Protein AF-A0A167V511-F1 (afdb_monomer)

Radius of gyration: 34.19 Å; Cα contacts (8 Å, |Δi|>4): 79; chains: 1; bounding box: 58×85×80 Å

pLDDT: mean 77.43, std 23.75, range [34.47, 97.56]

Nearest PDB structures (foldseek):
  4xvn-assembly1_A  TM=3.816E-01  e=3.208E+00  Thermus phage G20c
  9c62-assembly1_I  TM=4.742E-01  e=9.154E+00  Homo sapiens

Solvent-accessible surface area (backbone atoms only — not comparable to full-atom values): 11445 Å² total; per-residue (Å²): 137,79,90,79,86,84,87,87,88,81,92,75,86,80,85,90,86,82,90,93,86,92,87,87,84,91,83,79,88,86,86,85,83,89,87,71,87,77,73,76,76,76,74,85,74,83,71,87,75,71,81,72,79,80,74,78,82,75,44,64,45,80,82,71,33,48,72,60,56,49,49,54,48,43,41,47,75,74,67,61,51,53,64,70,60,53,38,54,55,44,22,72,72,67,77,49,92,65,53,59,69,54,53,52,52,45,51,52,48,34,58,57,48,63,54,83,72,61,77,82,48,52,64,53,54,54,51,51,50,53,51,52,54,52,51,51,52,53,51,52,30,41,54,49,24,51,56,40,27,78,70,74,43,73,87,55,55,32,70,56,51,49,49,54,53,58,54,32,41,78,70,65,78,44,132

Structure (mmCIF, N/CA/C/O backbone):
data_AF-A0A167V511-F1
#
_entry.id   AF-A0A167V511-F1
#
loop_
_atom_site.group_PDB
_atom_site.id
_atom_site.type_symbol
_atom_site.label_atom_id
_atom_site.label_alt_id
_atom_site.label_comp_id
_atom_site.label_asym_id
_atom_site.label_entity_id
_atom_site.label_seq_id
_atom_site.pdbx_PDB_ins_code
_atom_site.Cartn_x
_atom_site.Cartn_y
_atom_site.Cartn_z
_atom_site.occupancy
_atom_site.B_iso_or_equiv
_atom_site.auth_seq_id
_atom_site.auth_comp_id
_atom_site.auth_asym_id
_atom_site.auth_atom_id
_atom_site.pdbx_PDB_model_num
ATOM 1 N N . MET A 1 1 ? -14.736 -56.085 55.068 1.00 35.59 1 MET A N 1
ATOM 2 C CA . MET A 1 1 ? -13.494 -56.676 55.613 1.00 35.59 1 MET A CA 1
ATOM 3 C C . MET A 1 1 ? -12.784 -57.417 54.491 1.00 35.59 1 MET A C 1
ATOM 5 O O . MET A 1 1 ? -13.511 -58.071 53.751 1.00 35.59 1 MET A O 1
ATOM 9 N N . PRO A 1 2 ? -11.443 -57.404 54.392 1.00 47.53 2 PRO A N 1
ATOM 10 C CA . PRO A 1 2 ? -10.486 -56.514 55.070 1.00 47.53 2 PRO A CA 1
ATOM 11 C C . PRO A 1 2 ? -9.446 -55.864 54.110 1.00 47.53 2 PRO A C 1
ATOM 13 O O . PRO A 1 2 ? -9.263 -56.352 53.004 1.00 47.53 2 PRO A O 1
ATOM 16 N N . THR A 1 3 ? -8.679 -54.870 54.605 1.00 42.12 3 THR A N 1
ATOM 17 C CA . THR A 1 3 ? -7.243 -54.595 54.260 1.00 42.12 3 THR A CA 1
ATOM 18 C C . THR A 1 3 ? -6.822 -54.218 52.811 1.00 42.12 3 THR A C 1
ATOM 20 O O . THR A 1 3 ? -7.442 -54.641 51.851 1.00 42.12 3 THR A O 1
ATOM 23 N N . SER A 1 4 ? -5.735 -53.464 52.545 1.00 47.28 4 SER A N 1
ATOM 24 C CA . SER A 1 4 ? -4.826 -52.637 53.381 1.00 47.28 4 SER A CA 1
ATOM 25 C C . SER A 1 4 ? -3.962 -51.689 52.507 1.00 47.28 4 SER A C 1
ATOM 27 O O . SER A 1 4 ? -3.716 -52.020 51.355 1.00 47.28 4 SER A O 1
ATOM 29 N N . VAL A 1 5 ? -3.492 -50.567 53.089 1.00 48.72 5 VAL A N 1
ATOM 30 C CA . VAL A 1 5 ? -2.168 -49.877 52.941 1.00 48.72 5 VAL A CA 1
ATOM 31 C C . VAL A 1 5 ? -1.428 -49.991 51.579 1.00 48.72 5 VAL A C 1
ATOM 33 O O . VAL A 1 5 ? -1.086 -51.087 51.162 1.00 48.72 5 VAL A O 1
ATOM 36 N N . CYS A 1 6 ? -1.141 -48.935 50.795 1.00 36.97 6 CYS A N 1
ATOM 37 C CA . CYS A 1 6 ? -0.493 -47.620 51.044 1.00 36.97 6 CYS A CA 1
ATOM 38 C C . CYS A 1 6 ? 1.060 -47.645 51.160 1.00 36.97 6 CYS A C 1
ATOM 40 O O . CYS A 1 6 ? 1.597 -48.036 52.188 1.00 36.97 6 CYS A O 1
ATOM 42 N N . GLY A 1 7 ? 1.776 -47.111 50.153 1.00 34.84 7 GLY A N 1
ATOM 43 C CA . GLY A 1 7 ? 3.244 -46.894 50.168 1.00 34.84 7 GLY A CA 1
ATOM 44 C C . GLY A 1 7 ? 4.078 -48.144 49.824 1.00 34.84 7 GLY A C 1
ATOM 45 O O . GLY A 1 7 ? 3.641 -49.256 50.066 1.00 34.84 7 GLY A O 1
ATOM 46 N N . PHE A 1 8 ? 5.277 -48.058 49.234 1.00 37.47 8 PHE A N 1
ATOM 47 C CA . PHE A 1 8 ? 6.379 -47.147 49.580 1.00 37.47 8 PHE A CA 1
ATOM 48 C C . PHE A 1 8 ? 7.306 -46.809 48.377 1.00 37.47 8 PHE A C 1
ATOM 50 O O . PHE A 1 8 ? 6.998 -47.141 47.236 1.00 37.47 8 PHE A O 1
ATOM 57 N N . ILE A 1 9 ? 8.432 -46.126 48.630 1.00 46.50 9 ILE A N 1
ATOM 58 C CA . ILE A 1 9 ? 9.357 -45.548 47.635 1.00 46.50 9 ILE A CA 1
ATOM 59 C C . ILE A 1 9 ? 10.734 -46.250 47.638 1.00 46.50 9 ILE A C 1
ATOM 61 O O . ILE A 1 9 ? 11.323 -46.441 48.698 1.00 46.50 9 ILE A O 1
ATOM 65 N N . ALA A 1 10 ? 11.290 -46.508 46.447 1.00 40.44 10 ALA A N 1
ATOM 66 C CA . ALA A 1 10 ? 12.731 -46.619 46.154 1.00 40.44 10 ALA A CA 1
ATOM 67 C C . ALA A 1 10 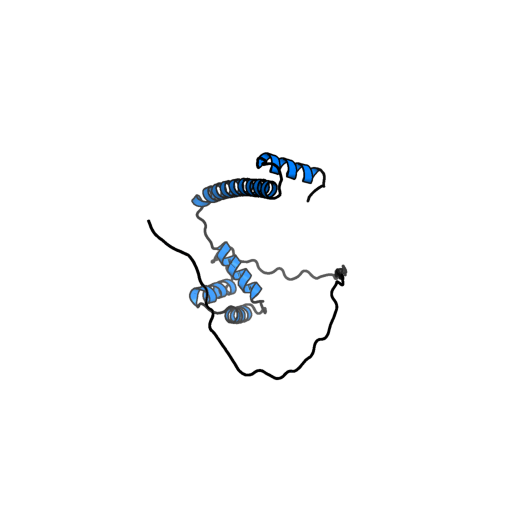? 12.935 -46.204 44.675 1.00 40.44 10 ALA A C 1
ATOM 69 O O . ALA A 1 10 ? 12.106 -46.571 43.847 1.00 40.44 10 ALA A O 1
ATOM 70 N N . ILE A 1 11 ? 13.891 -45.380 44.225 1.00 41.94 11 ILE A N 1
ATOM 71 C CA . ILE A 1 11 ? 15.237 -44.983 44.697 1.00 41.94 11 ILE A CA 1
ATOM 72 C C . ILE A 1 11 ? 16.302 -46.079 44.521 1.00 41.94 11 ILE A C 1
ATOM 74 O O . ILE A 1 11 ? 16.733 -46.707 45.481 1.00 41.94 11 ILE A O 1
ATOM 78 N N . ASN A 1 12 ? 16.753 -46.251 43.272 1.00 36.06 12 ASN A N 1
ATOM 79 C CA . ASN A 1 12 ? 18.125 -46.617 42.879 1.00 36.06 12 ASN A CA 1
ATOM 80 C C . ASN A 1 12 ? 18.304 -46.304 41.367 1.00 36.06 12 ASN A C 1
ATOM 82 O O . ASN A 1 12 ? 17.358 -46.516 40.614 1.00 36.06 12 ASN A O 1
ATOM 86 N N . SER A 1 13 ? 19.388 -45.711 40.837 1.00 45.19 13 SER A N 1
ATOM 87 C CA . SER A 1 13 ? 20.709 -45.346 41.405 1.00 45.19 13 SER A CA 1
ATOM 88 C C . SER A 1 13 ? 21.616 -46.549 41.758 1.00 45.19 13 SER A C 1
ATOM 90 O O . SER A 1 13 ? 21.104 -47.666 41.807 1.00 45.19 13 SER A O 1
ATOM 92 N N . PRO A 1 14 ? 22.935 -46.380 42.021 1.00 44.88 14 PRO A N 1
ATOM 93 C CA . PRO A 1 14 ? 23.742 -45.148 41.968 1.00 44.88 14 PRO A CA 1
ATOM 94 C C . PRO A 1 14 ? 25.080 -45.251 41.184 1.00 44.88 14 PRO A C 1
ATOM 96 O O . PRO A 1 14 ? 25.486 -46.329 40.768 1.00 44.88 14 PRO A O 1
ATOM 99 N N . SER A 1 15 ? 25.825 -44.130 41.166 1.00 38.78 15 SER A N 1
ATOM 100 C CA . SER A 1 15 ? 27.309 -44.033 41.094 1.00 38.78 15 SER A CA 1
ATOM 101 C C . SER A 1 15 ? 28.006 -44.290 39.735 1.00 38.78 15 SER A C 1
ATOM 103 O O . SER A 1 15 ? 27.876 -45.370 39.179 1.00 38.78 15 SER A O 1
ATOM 105 N N . LYS A 1 16 ? 28.676 -43.287 39.117 1.00 39.62 16 LYS A N 1
ATOM 106 C CA . LYS A 1 16 ? 30.029 -42.671 39.387 1.00 39.62 16 LYS A CA 1
ATOM 107 C C . LYS A 1 16 ? 31.142 -43.378 38.572 1.00 39.62 16 LYS A C 1
ATOM 109 O O . LYS A 1 16 ? 30.929 -44.521 38.197 1.00 39.62 16 LYS A O 1
ATOM 114 N N . LYS A 1 17 ? 32.331 -42.833 38.253 1.00 34.94 17 LYS A N 1
ATOM 115 C CA . LYS A 1 17 ? 33.143 -41.613 38.569 1.00 34.94 17 LYS A CA 1
ATOM 116 C C . LYS A 1 17 ? 34.137 -41.435 37.372 1.00 34.94 17 LYS A C 1
ATOM 118 O O . LYS A 1 17 ? 34.286 -42.405 36.634 1.00 34.94 17 LYS A O 1
ATOM 123 N N . ASP A 1 18 ? 34.872 -40.356 37.084 1.00 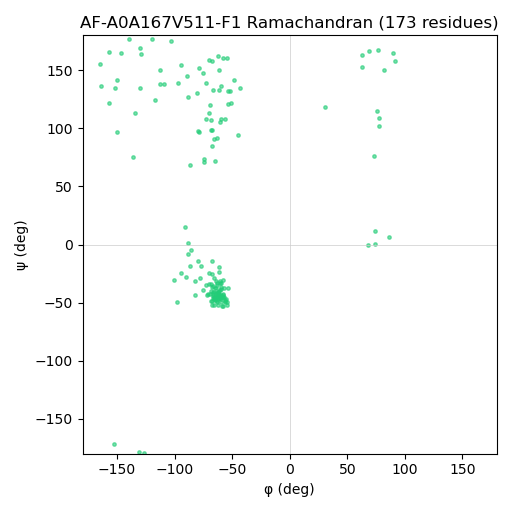34.47 18 ASP A N 1
ATOM 124 C CA . ASP A 1 18 ? 35.063 -38.987 37.625 1.00 34.47 18 ASP A CA 1
ATOM 125 C C . ASP A 1 18 ? 34.688 -37.932 36.523 1.00 34.47 18 ASP A C 1
ATOM 127 O O . ASP A 1 18 ? 34.256 -38.362 35.454 1.00 34.47 18 ASP A O 1
ATOM 131 N N . GLU A 1 19 ? 34.672 -36.588 36.638 1.00 38.75 19 GLU A N 1
ATOM 132 C CA . GLU A 1 19 ? 35.328 -35.532 37.471 1.00 38.75 19 GLU A CA 1
ATOM 133 C C . GLU A 1 19 ? 36.828 -35.207 37.076 1.00 38.75 19 GLU A C 1
ATOM 135 O O . GLU A 1 19 ? 37.338 -35.889 36.186 1.00 38.75 19 GLU A O 1
ATOM 140 N N . PRO A 1 20 ? 37.520 -34.121 37.540 1.00 43.62 20 PRO A N 1
ATOM 141 C CA . PRO A 1 20 ? 37.686 -32.913 36.691 1.00 43.62 20 PRO A CA 1
ATOM 142 C C . PRO A 1 20 ? 39.069 -32.176 36.705 1.00 43.62 20 PRO A C 1
ATOM 144 O O . PRO A 1 20 ? 39.943 -32.498 37.498 1.00 43.62 20 PRO A O 1
ATOM 147 N N . GLU A 1 21 ? 39.203 -31.122 35.878 1.00 41.62 21 GLU A N 1
ATOM 148 C CA . GLU A 1 21 ? 40.073 -29.913 36.002 1.00 41.62 21 GLU A CA 1
ATOM 149 C C . GLU A 1 21 ? 39.392 -28.820 35.127 1.00 41.62 21 GLU A C 1
ATOM 151 O O . GLU A 1 21 ? 38.961 -29.128 34.015 1.00 41.62 21 GLU A O 1
ATOM 156 N N . GLU A 1 22 ? 38.980 -27.628 35.581 1.00 37.41 22 GLU A N 1
ATOM 157 C CA . GLU A 1 22 ? 39.659 -26.487 36.242 1.00 37.41 22 GLU A CA 1
ATOM 158 C C . GLU A 1 22 ? 40.486 -25.571 35.309 1.00 37.41 22 GLU A C 1
ATOM 160 O O . GLU A 1 22 ? 41.624 -25.864 34.964 1.00 37.41 22 GLU A O 1
ATOM 165 N N . ASP A 1 23 ? 39.910 -24.406 34.973 1.00 35.84 23 ASP A N 1
ATOM 166 C CA . ASP A 1 23 ? 40.616 -23.114 34.882 1.00 35.84 23 ASP A CA 1
ATOM 167 C C . ASP A 1 23 ? 39.626 -21.978 35.230 1.00 35.84 23 ASP A C 1
ATOM 169 O O . ASP A 1 23 ? 38.446 -22.032 34.863 1.00 35.84 23 ASP A O 1
ATOM 173 N N . GLU A 1 24 ? 40.084 -20.953 35.950 1.00 38.81 24 GLU A N 1
ATOM 174 C CA . GLU A 1 24 ? 39.275 -19.807 36.376 1.00 38.81 24 GLU A CA 1
ATOM 175 C C . GLU A 1 24 ? 39.664 -18.528 35.632 1.00 38.81 24 GLU A C 1
ATOM 177 O O . GLU A 1 24 ? 40.826 -18.126 35.611 1.00 38.81 24 GLU A O 1
ATOM 182 N N . THR A 1 25 ? 38.677 -17.727 35.215 1.00 36.03 25 THR A N 1
ATOM 183 C CA . THR A 1 25 ? 38.822 -16.272 35.398 1.00 36.03 25 THR A CA 1
ATOM 184 C C . THR A 1 25 ? 37.479 -15.567 35.587 1.00 36.03 25 THR A C 1
ATOM 186 O O . THR A 1 25 ? 36.822 -15.160 34.628 1.00 36.03 25 THR A O 1
ATOM 189 N N . ILE A 1 26 ? 37.101 -15.324 36.842 1.00 37.59 26 ILE A N 1
ATOM 190 C CA . ILE A 1 26 ? 36.089 -14.313 37.169 1.00 37.59 26 ILE A CA 1
ATOM 191 C C . ILE A 1 26 ? 36.766 -12.935 37.156 1.00 37.59 26 ILE A C 1
ATOM 193 O O . ILE A 1 26 ? 37.796 -12.731 37.799 1.00 37.59 26 ILE A O 1
ATOM 197 N N . LYS A 1 27 ? 36.171 -11.959 36.460 1.00 39.88 27 LYS A N 1
ATOM 198 C CA . LYS A 1 27 ? 36.416 -10.531 36.709 1.00 39.88 27 LYS A CA 1
ATOM 199 C C . LYS A 1 27 ? 35.094 -9.797 36.840 1.00 39.88 27 LYS A C 1
ATOM 201 O O . LYS A 1 27 ? 34.161 -10.032 36.078 1.00 39.88 27 LYS A O 1
ATOM 206 N N . ASP A 1 28 ? 35.040 -8.947 37.853 1.00 36.12 28 ASP A N 1
ATOM 207 C CA . ASP A 1 28 ? 33.806 -8.516 38.494 1.00 36.12 28 ASP A CA 1
ATOM 208 C C . ASP A 1 28 ? 33.525 -7.021 38.250 1.00 36.12 28 ASP A C 1
ATOM 210 O O . ASP A 1 28 ? 34.461 -6.225 38.172 1.00 36.12 28 ASP A O 1
ATOM 214 N N . GLN A 1 29 ? 32.235 -6.657 38.220 1.00 43.03 29 GLN A N 1
ATOM 215 C CA . GLN A 1 29 ? 31.682 -5.287 38.261 1.00 43.03 29 GLN A CA 1
ATOM 216 C C . GLN A 1 29 ? 32.017 -4.299 37.102 1.00 43.03 29 GLN A C 1
ATOM 218 O O . GLN A 1 29 ? 33.008 -4.459 36.391 1.00 43.03 29 GLN A O 1
ATOM 223 N N . PRO A 1 30 ? 31.261 -3.182 36.937 1.00 38.84 30 PRO A N 1
ATOM 224 C CA . PRO A 1 30 ? 29.883 -2.889 37.365 1.00 38.84 30 PRO A CA 1
ATOM 225 C C . PRO A 1 30 ? 28.966 -2.408 36.205 1.00 38.84 30 PRO A C 1
ATOM 227 O O . PRO A 1 30 ? 29.372 -2.254 35.055 1.00 38.84 30 PRO A O 1
ATOM 230 N N . ILE A 1 31 ? 27.702 -2.121 36.533 1.00 42.22 31 ILE A N 1
ATOM 231 C CA . ILE A 1 31 ? 26.648 -1.608 35.632 1.00 42.22 31 ILE A CA 1
ATOM 232 C C . ILE A 1 31 ? 26.366 -0.095 35.801 1.00 42.22 31 ILE A C 1
ATOM 234 O O . ILE A 1 31 ? 26.820 0.535 36.754 1.00 42.22 31 ILE A O 1
ATOM 238 N N . THR A 1 32 ? 25.487 0.440 34.934 1.00 40.75 32 THR A N 1
ATOM 239 C CA . THR A 1 32 ? 24.814 1.773 34.974 1.00 40.75 32 THR A CA 1
ATOM 240 C C . THR A 1 32 ? 25.565 2.944 34.262 1.00 40.75 32 THR A C 1
ATOM 242 O O . THR A 1 32 ? 26.645 2.717 33.721 1.00 40.75 32 THR A O 1
ATOM 245 N N . PRO A 1 33 ? 24.934 4.112 33.963 1.00 41.56 33 PRO A N 1
ATOM 246 C CA . PRO A 1 33 ? 24.526 4.347 32.570 1.00 41.56 33 PRO A CA 1
ATOM 247 C C . PRO A 1 33 ? 24.856 5.755 32.017 1.00 41.56 33 PRO A C 1
ATOM 249 O O . PRO A 1 33 ? 24.237 6.754 32.389 1.00 41.56 33 PRO A O 1
ATOM 252 N N . SER A 1 34 ? 25.765 5.850 31.040 1.00 36.88 34 SER A N 1
ATOM 253 C CA . SER A 1 34 ? 26.134 7.146 30.441 1.00 36.88 34 SER A CA 1
ATOM 254 C C . SER A 1 34 ? 25.120 7.645 29.401 1.00 36.88 34 SER A C 1
ATOM 256 O O . SER A 1 34 ? 25.154 7.283 28.223 1.00 36.88 34 SER A O 1
ATOM 258 N N . SER A 1 35 ? 24.227 8.534 29.837 1.00 41.59 35 SER A N 1
ATOM 259 C CA . SER A 1 35 ? 23.399 9.356 28.950 1.00 41.59 35 SER A CA 1
ATOM 260 C C . SER A 1 35 ? 24.264 10.375 28.199 1.00 41.59 35 SER A C 1
ATOM 262 O O . SER A 1 35 ? 24.700 11.377 28.766 1.00 41.59 35 SER A O 1
ATOM 264 N N . SER A 1 36 ? 24.482 10.164 26.898 1.00 41.56 36 SER A N 1
ATOM 265 C CA . SER A 1 36 ? 25.032 11.201 26.018 1.00 41.56 36 SER A CA 1
ATOM 266 C C . SER A 1 36 ? 24.292 11.260 24.685 1.00 41.56 36 SER A C 1
ATOM 268 O O . SER A 1 36 ? 24.777 10.838 23.634 1.00 41.56 36 SER A O 1
ATOM 270 N N . SER A 1 37 ? 23.088 11.833 24.731 1.00 41.81 37 SER A N 1
ATOM 271 C CA . SER A 1 37 ? 22.295 12.217 23.560 1.00 41.81 37 SER A CA 1
ATOM 272 C C . SER A 1 37 ? 22.994 13.332 22.774 1.00 41.81 37 SER A C 1
ATOM 274 O O . SER A 1 37 ? 22.562 14.487 22.800 1.00 41.81 37 SER A O 1
ATOM 276 N N . LYS A 1 38 ? 24.096 13.010 22.078 1.00 40.66 38 LYS A N 1
ATOM 277 C CA . LYS A 1 38 ? 24.920 13.968 21.324 1.00 40.66 38 LYS A CA 1
ATOM 278 C C . LYS A 1 38 ? 24.224 14.388 20.029 1.00 40.66 38 LYS A C 1
ATOM 280 O O . LYS A 1 38 ? 24.601 14.023 18.917 1.00 40.66 38 LYS A O 1
ATOM 285 N N . LYS A 1 39 ? 23.171 15.182 20.230 1.00 38.50 39 LYS A N 1
ATOM 286 C CA . LYS A 1 39 ? 22.361 15.924 19.267 1.00 38.50 39 LYS A CA 1
ATOM 287 C C . LYS A 1 39 ? 23.289 16.621 18.277 1.00 38.50 39 LYS A C 1
ATOM 289 O O . LYS A 1 39 ? 23.778 17.714 18.552 1.00 38.50 39 LYS A O 1
ATOM 294 N N . ARG A 1 40 ? 23.551 15.982 17.129 1.00 41.22 40 ARG A N 1
ATOM 295 C CA . ARG A 1 40 ? 24.318 16.579 16.028 1.00 41.22 40 ARG A CA 1
ATOM 296 C C . ARG A 1 40 ? 23.534 17.783 15.522 1.00 41.22 40 ARG A C 1
ATOM 298 O O . ARG A 1 40 ? 22.658 17.641 14.670 1.00 41.22 40 ARG A O 1
ATOM 305 N N . GLN A 1 41 ? 23.830 18.959 16.072 1.00 41.56 41 GLN A N 1
ATOM 306 C CA . GLN A 1 41 ? 23.361 20.225 15.536 1.00 41.56 41 GLN A CA 1
ATOM 307 C C . GLN A 1 41 ? 23.829 20.285 14.085 1.00 41.56 41 GLN A C 1
ATOM 309 O O . GLN A 1 41 ? 25.019 20.428 13.814 1.00 41.56 41 GLN A O 1
ATOM 314 N N . ARG A 1 42 ? 22.890 20.134 13.147 1.00 45.25 42 ARG A N 1
ATOM 315 C CA . ARG A 1 42 ? 23.137 20.479 11.753 1.00 45.25 42 ARG A CA 1
ATOM 316 C C . ARG A 1 42 ? 23.298 21.992 11.727 1.00 45.25 42 ARG A C 1
ATOM 318 O O . ARG A 1 42 ? 22.303 2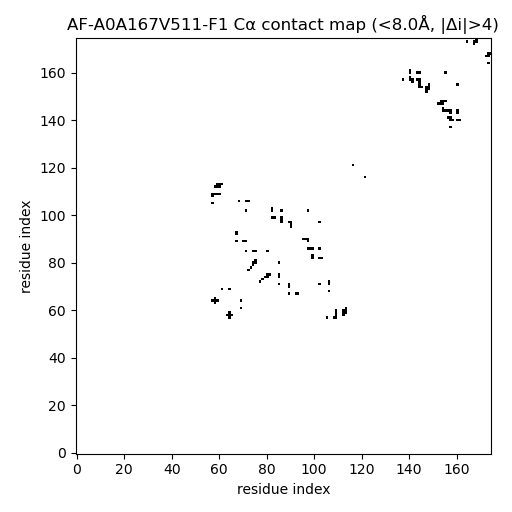2.715 11.756 1.00 45.25 42 ARG A O 1
ATOM 325 N N . SER A 1 43 ? 24.544 22.450 11.722 1.00 45.03 43 SER A N 1
ATOM 326 C CA . SER A 1 43 ? 24.878 23.827 11.398 1.00 45.03 43 SER A CA 1
ATOM 327 C C . SER A 1 43 ? 24.199 24.173 10.074 1.00 45.03 43 SER A C 1
ATOM 329 O O . SER A 1 43 ? 24.399 23.498 9.063 1.00 45.03 43 SER A O 1
ATOM 331 N N . LYS A 1 44 ? 23.355 25.209 10.084 1.00 45.81 44 LYS A N 1
ATOM 332 C CA . LYS A 1 44 ? 22.876 25.840 8.853 1.00 45.81 44 LYS A CA 1
ATOM 333 C C . LYS A 1 44 ? 24.020 26.682 8.287 1.00 45.81 44 LYS A C 1
ATOM 335 O O . LYS A 1 44 ? 23.996 27.903 8.389 1.00 45.81 44 LYS A O 1
ATOM 340 N N . ILE A 1 45 ? 25.025 26.017 7.724 1.00 44.81 45 ILE A N 1
ATOM 341 C CA . ILE A 1 45 ? 25.858 26.655 6.708 1.00 44.81 45 ILE A CA 1
ATOM 342 C C . ILE A 1 45 ? 24.942 26.789 5.494 1.00 44.81 45 ILE A C 1
ATOM 344 O O . ILE A 1 45 ? 24.450 25.791 4.966 1.00 44.81 45 ILE A O 1
ATOM 348 N N . ALA A 1 46 ? 24.616 28.029 5.146 1.00 49.34 46 ALA A N 1
ATOM 349 C CA . ALA A 1 46 ? 23.843 28.352 3.961 1.00 49.34 46 ALA A CA 1
ATOM 350 C C . ALA A 1 46 ? 24.801 28.474 2.771 1.00 49.34 46 ALA A C 1
ATOM 352 O O . ALA A 1 46 ? 25.033 29.567 2.266 1.00 49.34 46 ALA A O 1
ATOM 353 N N . ASP A 1 47 ? 25.379 27.344 2.358 1.00 42.03 47 ASP A N 1
ATOM 354 C CA . ASP A 1 47 ? 25.956 27.240 1.021 1.00 42.03 47 ASP A CA 1
ATOM 355 C C . ASP A 1 47 ? 24.851 27.493 -0.012 1.00 42.03 47 ASP A C 1
ATOM 357 O O . ASP A 1 47 ? 23.746 26.946 0.107 1.00 42.03 47 ASP A O 1
ATOM 361 N N . GLU A 1 48 ? 25.155 28.276 -1.049 1.00 53.12 48 GLU A N 1
ATOM 362 C CA . GLU A 1 48 ? 24.326 28.329 -2.253 1.00 53.12 48 GLU A CA 1
ATOM 363 C C . GLU A 1 48 ? 24.414 26.986 -2.983 1.00 53.12 48 GLU A C 1
ATOM 365 O O . GLU A 1 48 ? 25.205 26.774 -3.902 1.00 53.12 48 GLU A O 1
ATOM 370 N N . ALA A 1 49 ? 23.573 26.047 -2.555 1.00 49.81 49 ALA A N 1
ATOM 371 C CA . ALA A 1 49 ? 23.351 24.799 -3.256 1.00 49.81 49 ALA A CA 1
ATOM 372 C C . ALA A 1 49 ? 22.684 25.097 -4.607 1.00 49.81 49 ALA A C 1
ATOM 374 O O . ALA A 1 49 ? 21.454 25.137 -4.710 1.00 49.81 49 ALA A O 1
ATOM 375 N N . ALA A 1 50 ? 23.515 25.296 -5.637 1.00 57.75 50 ALA A N 1
ATOM 376 C CA . ALA A 1 50 ? 23.096 25.418 -7.028 1.00 57.75 50 ALA A CA 1
ATOM 377 C C . ALA A 1 50 ? 22.035 24.346 -7.351 1.00 57.75 50 ALA A C 1
ATOM 379 O O . ALA A 1 50 ? 22.188 23.192 -6.931 1.00 57.75 50 ALA A O 1
ATOM 380 N N . PRO A 1 51 ? 20.937 24.705 -8.044 1.00 50.34 51 PRO A N 1
ATOM 381 C CA . PRO A 1 51 ? 19.724 23.898 -8.070 1.00 50.34 51 PRO A CA 1
ATOM 382 C C . PRO A 1 51 ? 20.001 22.503 -8.632 1.00 50.34 51 PRO A C 1
ATOM 384 O O . PRO A 1 51 ? 20.210 22.333 -9.833 1.00 50.34 51 PRO A O 1
ATOM 387 N N . SER A 1 52 ? 19.983 21.499 -7.746 1.00 59.44 52 SER A N 1
ATOM 388 C CA . SER A 1 52 ? 20.302 20.112 -8.090 1.00 59.44 52 SER A CA 1
ATOM 389 C C . SER A 1 52 ? 19.472 19.666 -9.298 1.00 59.44 52 SER A C 1
ATOM 391 O O . SER A 1 52 ? 18.251 19.880 -9.270 1.00 59.44 52 SER A O 1
ATOM 393 N N . PRO A 1 53 ? 20.077 19.048 -10.331 1.00 56.78 53 PRO A N 1
ATOM 394 C CA . PRO A 1 53 ? 19.402 18.787 -11.596 1.00 56.78 53 PRO A CA 1
ATOM 395 C C . PRO A 1 53 ? 18.094 18.030 -11.362 1.00 56.78 53 PRO A C 1
ATOM 397 O O . PRO A 1 53 ? 18.073 16.949 -10.764 1.00 56.78 53 PRO A O 1
ATOM 400 N N . LYS A 1 54 ? 16.982 18.635 -11.802 1.00 64.00 54 LYS A N 1
ATOM 401 C CA . LYS A 1 54 ? 15.636 18.087 -11.616 1.00 64.00 54 LYS A CA 1
ATOM 402 C C . LYS A 1 54 ? 15.564 16.735 -12.320 1.00 64.00 54 LYS A C 1
ATOM 404 O O . LYS A 1 54 ? 15.511 16.670 -13.547 1.00 64.00 54 LYS A O 1
ATOM 409 N N . ARG A 1 55 ? 15.575 15.653 -11.536 1.00 69.44 55 ARG A N 1
ATOM 410 C CA . ARG A 1 55 ? 15.484 14.284 -12.055 1.00 69.44 55 ARG A CA 1
ATOM 411 C C . ARG A 1 55 ? 14.249 14.161 -12.943 1.00 69.44 55 ARG A C 1
ATOM 413 O O . ARG A 1 55 ? 13.162 14.566 -12.530 1.00 69.44 55 ARG A O 1
ATOM 420 N N . LYS A 1 56 ? 14.426 13.579 -14.135 1.00 79.81 56 LYS A N 1
ATOM 421 C CA . LYS A 1 56 ? 13.337 13.295 -15.082 1.00 79.81 56 LYS A CA 1
ATOM 422 C C . LYS A 1 56 ? 12.185 12.593 -14.349 1.00 79.81 56 LYS A C 1
ATOM 424 O O . LYS A 1 56 ? 12.435 11.749 -13.481 1.00 79.81 56 LYS A O 1
ATOM 429 N N . ALA A 1 57 ? 10.944 12.922 -14.704 1.00 87.19 57 ALA A N 1
ATOM 430 C CA . ALA A 1 57 ? 9.760 12.279 -14.137 1.00 87.19 57 ALA A CA 1
ATOM 431 C C . ALA A 1 57 ? 9.773 10.754 -14.372 1.00 87.19 57 ALA A C 1
ATOM 433 O O . ALA A 1 57 ? 10.495 10.244 -15.235 1.00 87.19 57 ALA A O 1
ATOM 434 N N . VAL A 1 58 ? 8.995 10.016 -13.580 1.00 89.25 58 VAL A N 1
ATOM 435 C CA . VAL A 1 58 ? 8.699 8.601 -13.855 1.00 89.25 58 VAL A CA 1
ATOM 436 C C . VAL A 1 58 ? 7.462 8.567 -14.758 1.00 89.25 58 VAL A C 1
ATOM 438 O O . VAL A 1 58 ? 6.478 9.209 -14.385 1.00 89.25 58 VAL A O 1
ATOM 441 N N . PRO A 1 59 ? 7.493 7.876 -15.913 1.00 91.31 59 PRO A N 1
ATOM 442 C CA . PRO A 1 59 ? 6.406 7.915 -16.891 1.00 91.31 59 PRO A CA 1
ATOM 443 C C . PRO A 1 59 ? 5.086 7.384 -16.322 1.00 91.31 59 PRO A C 1
ATOM 445 O O . PRO A 1 59 ? 5.072 6.516 -15.444 1.00 91.31 59 PRO A O 1
ATOM 448 N N . THR A 1 60 ? 3.977 7.914 -16.831 1.00 90.81 60 THR A N 1
ATOM 449 C CA . THR A 1 60 ? 2.604 7.534 -16.467 1.00 90.81 60 THR A CA 1
ATOM 450 C C . THR A 1 60 ? 2.050 6.409 -17.335 1.00 90.81 60 THR A C 1
ATOM 452 O O . THR A 1 60 ? 1.282 5.596 -16.834 1.00 90.81 60 THR A O 1
ATOM 455 N N . SER A 1 61 ? 2.514 6.288 -18.579 1.00 90.12 61 SER A N 1
ATOM 456 C CA . SER A 1 61 ? 2.194 5.187 -19.494 1.00 90.12 61 SER A CA 1
AT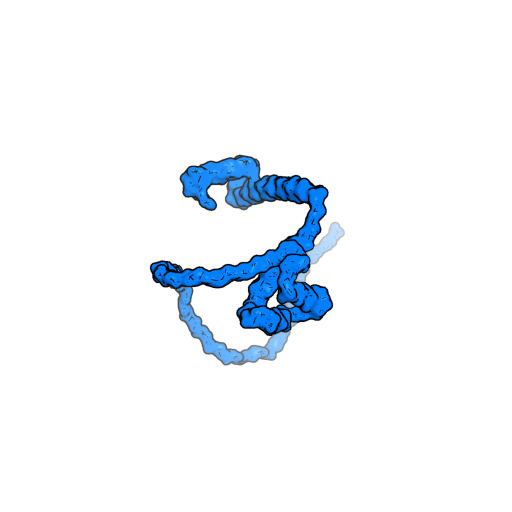OM 457 C C . SER A 1 61 ? 3.447 4.551 -20.116 1.00 90.12 61 SER A C 1
ATOM 459 O O . SER A 1 61 ? 4.531 5.139 -20.129 1.00 90.12 61 SER A O 1
ATOM 461 N N . LEU A 1 62 ? 3.300 3.350 -20.689 1.00 87.81 62 LEU A N 1
ATOM 462 C CA . LEU A 1 62 ? 4.378 2.686 -21.434 1.00 87.81 62 LEU A CA 1
ATOM 463 C C . LEU A 1 62 ? 4.734 3.426 -22.740 1.00 87.81 62 LEU A C 1
ATOM 465 O O . LEU A 1 62 ? 5.869 3.331 -23.201 1.00 87.81 62 LEU A O 1
ATOM 469 N N . ALA A 1 63 ? 3.803 4.189 -23.321 1.00 88.88 63 ALA A N 1
ATOM 470 C CA . ALA A 1 63 ? 4.065 5.005 -24.507 1.00 88.88 63 ALA A CA 1
ATOM 471 C C . ALA A 1 63 ? 5.071 6.128 -24.190 1.00 88.88 63 ALA A C 1
ATOM 473 O O . ALA A 1 63 ? 6.124 6.208 -24.828 1.00 88.88 63 ALA A O 1
ATOM 474 N N . GLU A 1 64 ? 4.786 6.905 -23.138 1.00 89.31 64 GLU A N 1
ATOM 475 C CA . GLU A 1 64 ? 5.608 8.013 -22.617 1.00 89.31 64 GLU A CA 1
ATOM 476 C C . GLU A 1 64 ? 6.940 7.568 -21.995 1.00 89.31 64 GLU A C 1
ATOM 478 O O . GLU A 1 64 ? 7.811 8.397 -21.725 1.00 89.31 64 GLU A O 1
ATOM 483 N N . ALA A 1 65 ? 7.108 6.272 -21.718 1.00 90.75 65 ALA A N 1
ATOM 484 C CA . ALA A 1 65 ? 8.325 5.750 -21.118 1.00 90.75 65 ALA A CA 1
ATOM 485 C C . ALA A 1 65 ? 9.548 5.997 -22.016 1.00 90.75 65 ALA A C 1
ATOM 487 O O . ALA A 1 65 ? 9.526 5.714 -23.217 1.00 90.75 65 ALA A O 1
ATOM 488 N N . SER A 1 66 ? 10.635 6.500 -21.425 1.00 90.69 66 SER A N 1
ATOM 489 C CA . SER A 1 66 ? 11.912 6.630 -22.131 1.00 90.69 66 SER A CA 1
ATOM 490 C C . SER A 1 66 ? 12.447 5.258 -22.557 1.00 90.69 66 SER A C 1
ATOM 492 O O . SER A 1 66 ? 12.028 4.224 -22.036 1.00 90.69 66 SER A O 1
ATOM 494 N N . GLU A 1 67 ? 13.390 5.217 -23.495 1.00 92.69 67 GLU A N 1
ATOM 495 C CA . GLU A 1 67 ? 13.989 3.948 -23.933 1.00 92.69 67 GLU A CA 1
ATOM 496 C C . GLU A 1 67 ? 14.679 3.212 -22.773 1.00 92.69 67 GLU A C 1
ATOM 498 O O . GLU A 1 67 ? 14.525 2.000 -22.636 1.00 92.69 67 GLU A O 1
ATOM 503 N N . ALA A 1 68 ? 15.317 3.952 -21.858 1.00 92.56 68 ALA A N 1
ATOM 504 C CA . ALA A 1 68 ? 15.866 3.408 -20.619 1.00 92.56 68 ALA A CA 1
ATOM 505 C C . ALA A 1 68 ? 14.767 2.849 -19.689 1.00 92.56 68 ALA A C 1
ATOM 507 O O . ALA A 1 68 ? 14.920 1.759 -19.141 1.00 92.56 68 ALA A O 1
ATOM 508 N N . ASP A 1 69 ? 13.628 3.540 -19.542 1.00 94.00 69 ASP A N 1
ATOM 509 C CA . ASP A 1 69 ? 12.468 3.034 -18.784 1.00 94.00 69 ASP A CA 1
ATOM 510 C C . ASP A 1 69 ? 11.896 1.741 -19.390 1.00 94.00 69 ASP A C 1
ATOM 512 O O . ASP A 1 69 ? 11.565 0.806 -18.657 1.00 94.00 69 ASP A O 1
ATOM 516 N N . LYS A 1 70 ? 11.831 1.659 -20.723 1.00 94.69 70 LYS A N 1
ATOM 517 C CA . LYS A 1 70 ? 11.413 0.461 -21.467 1.00 94.69 70 LYS A CA 1
ATOM 518 C C . LYS A 1 70 ? 12.408 -0.691 -21.267 1.00 94.69 70 LYS A C 1
ATOM 520 O O . LYS A 1 70 ? 11.982 -1.796 -20.934 1.00 94.69 70 LYS A O 1
ATOM 525 N N . LEU A 1 71 ? 13.714 -0.423 -21.357 1.00 94.62 71 LEU A N 1
ATOM 526 C CA . LEU A 1 71 ? 14.794 -1.378 -21.071 1.00 94.62 71 LEU A CA 1
ATOM 527 C C . LEU A 1 71 ? 14.723 -1.915 -19.630 1.00 94.62 71 LEU A C 1
ATOM 529 O O . LEU A 1 71 ? 14.814 -3.120 -19.413 1.00 94.62 71 LEU A O 1
ATOM 533 N N . LEU A 1 72 ? 14.500 -1.039 -18.647 1.00 95.44 72 LEU A N 1
ATOM 534 C CA . LEU A 1 72 ? 14.333 -1.391 -17.232 1.00 95.44 72 LEU A CA 1
ATOM 535 C C . LEU A 1 72 ? 13.171 -2.366 -17.008 1.00 95.44 72 LEU A C 1
ATOM 537 O O . LEU A 1 72 ? 13.313 -3.326 -16.252 1.00 95.44 72 LEU A O 1
ATOM 541 N N . ILE A 1 73 ? 12.032 -2.138 -17.663 1.00 95.62 73 ILE A N 1
ATOM 542 C CA . ILE A 1 73 ? 10.881 -3.045 -17.584 1.00 95.62 73 ILE A CA 1
ATOM 543 C C . ILE A 1 73 ? 11.206 -4.369 -18.281 1.00 95.62 73 ILE A C 1
ATOM 545 O O . ILE A 1 73 ? 11.032 -5.422 -17.672 1.00 95.62 73 ILE A O 1
ATOM 549 N N . HIS A 1 74 ? 11.738 -4.331 -19.507 1.00 95.94 74 HIS A N 1
ATOM 550 C CA . HIS A 1 74 ? 12.063 -5.530 -20.286 1.00 95.94 74 HIS A CA 1
ATOM 551 C C . HIS A 1 74 ? 13.057 -6.443 -19.553 1.00 95.94 74 HIS A C 1
ATOM 553 O O . HIS A 1 74 ? 12.765 -7.611 -19.290 1.00 95.94 74 HIS A O 1
ATOM 559 N N . MET A 1 75 ? 14.193 -5.896 -19.114 1.00 96.50 75 MET A N 1
ATOM 560 C CA . MET A 1 75 ? 15.208 -6.673 -18.404 1.00 96.50 75 MET A CA 1
ATOM 561 C C . MET A 1 75 ? 14.702 -7.224 -17.064 1.00 96.50 75 MET A C 1
ATOM 563 O O . MET A 1 75 ? 15.157 -8.283 -16.631 1.00 96.50 75 MET A O 1
ATOM 567 N N . LYS A 1 76 ? 13.783 -6.528 -16.377 1.00 96.94 76 LYS A N 1
ATOM 568 C CA . LYS A 1 76 ? 13.266 -6.985 -15.080 1.00 96.94 76 LYS A CA 1
ATOM 569 C C . LYS A 1 76 ? 12.154 -8.023 -15.212 1.00 96.94 76 LYS A C 1
ATOM 571 O O . LYS A 1 76 ? 12.192 -8.993 -14.452 1.00 96.94 76 LYS A O 1
ATOM 576 N N . ASP A 1 77 ? 11.213 -7.819 -16.130 1.00 95.62 77 ASP A N 1
ATOM 577 C CA . ASP A 1 77 ? 9.961 -8.582 -16.217 1.00 95.62 77 ASP A CA 1
ATOM 578 C C . ASP A 1 77 ? 9.994 -9.678 -17.292 1.00 95.62 77 ASP A C 1
ATOM 580 O O . ASP A 1 77 ? 9.350 -10.706 -17.109 1.00 95.62 77 ASP A O 1
ATOM 584 N N . VAL A 1 78 ? 10.751 -9.487 -18.382 1.00 95.00 78 VAL A N 1
ATOM 585 C CA . VAL A 1 78 ? 10.888 -10.469 -19.476 1.00 95.00 78 VAL A CA 1
ATOM 586 C C . VAL A 1 78 ? 12.162 -11.296 -19.302 1.00 95.00 78 VAL A C 1
ATOM 588 O O . VAL A 1 78 ? 12.115 -12.520 -19.320 1.00 95.00 78 VAL A O 1
ATOM 591 N N . GLU A 1 79 ? 13.307 -10.643 -19.081 1.00 95.06 79 GLU A N 1
ATOM 592 C CA . GLU A 1 79 ? 14.606 -11.331 -18.953 1.00 95.06 79 GLU A CA 1
ATOM 593 C C . GLU A 1 79 ? 14.927 -11.775 -17.513 1.00 95.06 79 GLU A C 1
ATOM 595 O O . GLU A 1 79 ? 15.936 -12.434 -17.275 1.00 95.06 79 GLU A O 1
ATOM 600 N N . GLY A 1 80 ? 14.119 -11.371 -16.526 1.00 95.19 80 GLY A N 1
ATOM 601 C CA . GLY A 1 80 ? 14.281 -11.753 -15.118 1.00 95.19 80 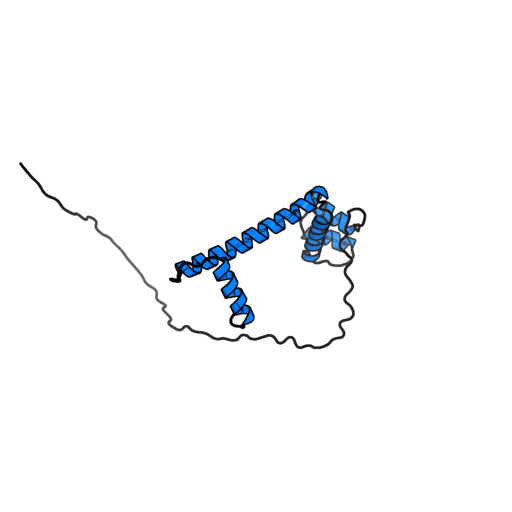GLY A CA 1
ATOM 602 C C . GLY A 1 80 ? 15.516 -11.188 -14.392 1.00 95.19 80 GLY A C 1
ATOM 603 O O . GLY A 1 80 ? 15.644 -11.412 -13.186 1.00 95.19 80 GLY A O 1
ATOM 604 N N . LYS A 1 81 ? 16.373 -10.407 -15.065 1.00 96.06 81 LYS A N 1
ATOM 605 C CA . LYS A 1 81 ? 17.736 -10.012 -14.650 1.00 96.06 81 LYS A CA 1
ATOM 606 C C . LYS A 1 81 ? 17.856 -9.351 -13.275 1.00 96.06 81 LYS A C 1
ATOM 608 O O . LYS A 1 81 ? 16.887 -8.829 -12.699 1.00 96.06 81 LYS A O 1
ATOM 613 N N . SER A 1 82 ? 19.084 -9.368 -12.748 1.00 96.38 82 SER A N 1
ATOM 614 C CA . SER A 1 82 ? 19.411 -8.830 -11.428 1.00 96.38 82 SER A CA 1
ATOM 615 C C . SER A 1 82 ? 19.549 -7.301 -11.437 1.00 96.38 82 SER A C 1
ATOM 617 O O . SER A 1 82 ? 19.925 -6.681 -12.433 1.00 96.38 82 SER A O 1
ATOM 619 N N . TRP A 1 83 ? 19.268 -6.655 -10.299 1.00 95.38 83 TRP A N 1
ATOM 620 C CA . TRP A 1 83 ? 19.356 -5.192 -10.186 1.00 95.38 83 TRP A CA 1
ATOM 621 C C . TRP A 1 83 ? 20.742 -4.607 -10.545 1.00 95.38 83 TRP A C 1
ATOM 623 O O . TRP A 1 83 ? 20.769 -3.542 -11.161 1.00 95.38 83 TRP A O 1
ATOM 633 N N . PRO A 1 84 ? 21.886 -5.248 -10.214 1.00 94.94 84 PRO A N 1
ATOM 634 C CA . PRO A 1 84 ? 23.200 -4.819 -10.703 1.00 94.94 84 PRO A CA 1
ATOM 635 C C . PRO A 1 84 ? 23.384 -4.886 -12.227 1.00 94.94 84 PRO A C 1
ATOM 637 O O . PRO A 1 84 ? 23.969 -3.961 -12.785 1.00 94.94 84 PRO A O 1
ATOM 640 N N . GLU A 1 85 ? 22.896 -5.929 -12.910 1.00 95.06 85 GLU A N 1
ATOM 641 C CA . GLU A 1 85 ? 22.958 -6.028 -14.384 1.00 95.06 85 GLU A CA 1
ATOM 642 C C . GLU A 1 85 ? 22.112 -4.943 -15.048 1.00 95.06 85 GLU A C 1
ATOM 644 O O . GLU A 1 85 ? 22.581 -4.246 -15.946 1.00 95.06 85 GLU A O 1
ATOM 649 N N . ILE A 1 86 ? 20.884 -4.766 -14.555 1.00 95.88 86 ILE A N 1
ATOM 650 C CA . ILE A 1 86 ? 19.952 -3.745 -15.037 1.00 95.88 86 ILE A CA 1
ATOM 651 C C . ILE A 1 86 ? 20.545 -2.347 -14.834 1.00 95.88 86 ILE A C 1
ATOM 653 O O . ILE A 1 86 ? 20.438 -1.511 -15.725 1.00 95.88 86 ILE A O 1
ATOM 657 N N . ARG A 1 87 ? 21.238 -2.099 -13.710 1.00 95.00 87 ARG A N 1
ATOM 658 C CA . ARG A 1 87 ? 21.960 -0.836 -13.496 1.00 95.00 87 ARG A CA 1
ATOM 659 C C . ARG A 1 87 ? 23.076 -0.633 -14.518 1.00 95.00 87 ARG A C 1
ATOM 661 O O . ARG A 1 87 ? 23.135 0.435 -15.103 1.00 95.00 87 ARG A O 1
ATOM 668 N N . LYS A 1 88 ? 23.913 -1.642 -14.788 1.00 94.75 88 LYS A N 1
ATOM 669 C CA . LYS A 1 88 ? 24.975 -1.525 -15.807 1.00 94.75 88 LYS A CA 1
ATOM 670 C C . LYS A 1 88 ? 24.404 -1.136 -17.175 1.00 94.75 88 LYS A C 1
ATOM 672 O O . LYS A 1 88 ? 24.892 -0.191 -17.778 1.00 94.75 88 LYS A O 1
ATOM 677 N N . ALA A 1 89 ? 23.349 -1.814 -17.629 1.00 93.62 89 ALA A N 1
ATOM 678 C CA . ALA A 1 89 ? 22.715 -1.516 -18.914 1.00 93.62 89 ALA A CA 1
ATOM 679 C C . ALA A 1 89 ? 22.029 -0.134 -18.936 1.00 93.62 89 ALA A C 1
ATOM 681 O O . ALA A 1 89 ? 22.169 0.605 -19.908 1.00 93.62 89 ALA A O 1
ATOM 682 N N . TRP A 1 90 ? 21.348 0.246 -17.849 1.00 93.75 90 TRP A N 1
ATOM 683 C CA . TRP A 1 90 ? 20.755 1.577 -17.677 1.00 93.75 90 TRP A CA 1
ATOM 684 C C . TRP A 1 90 ? 21.807 2.693 -17.736 1.00 93.75 90 TRP A C 1
ATOM 686 O O . TRP A 1 90 ? 21.616 3.687 -18.439 1.00 93.75 90 TRP A O 1
ATOM 696 N N . ASP A 1 91 ? 22.915 2.527 -17.012 1.00 93.31 91 ASP A N 1
ATOM 697 C CA . ASP A 1 91 ? 24.007 3.499 -16.932 1.00 93.31 91 ASP A CA 1
ATOM 698 C C . ASP A 1 91 ? 24.697 3.641 -18.301 1.00 93.31 91 ASP A C 1
ATOM 700 O O . ASP A 1 91 ? 24.939 4.761 -18.749 1.00 93.31 91 ASP A O 1
ATOM 704 N N . SER A 1 92 ? 24.917 2.530 -19.021 1.00 92.44 92 SER A N 1
ATOM 705 C CA . SER A 1 92 ? 25.417 2.536 -20.405 1.00 92.44 92 SER A CA 1
ATOM 706 C C . SER A 1 92 ? 24.474 3.222 -21.399 1.00 92.44 92 SER A C 1
ATOM 708 O O . SER A 1 92 ? 24.954 3.841 -22.342 1.00 92.44 92 SER A O 1
ATOM 710 N N . MET A 1 93 ? 23.153 3.137 -21.203 1.00 90.25 93 MET A N 1
ATOM 711 C CA . MET A 1 93 ? 22.166 3.785 -22.079 1.00 90.25 93 MET A CA 1
ATOM 712 C C . MET A 1 93 ? 21.948 5.270 -21.745 1.00 90.25 93 MET A C 1
ATOM 714 O O . MET A 1 93 ? 21.649 6.070 -22.627 1.00 90.25 93 MET A O 1
ATOM 718 N N . THR A 1 94 ? 22.080 5.647 -20.471 1.00 88.56 94 THR A N 1
ATOM 719 C CA . THR A 1 94 ? 21.783 7.007 -19.984 1.00 88.56 94 THR A CA 1
ATOM 720 C C . THR A 1 94 ? 23.023 7.906 -19.941 1.00 88.56 94 THR A C 1
ATOM 722 O O . THR A 1 94 ? 22.887 9.127 -19.958 1.00 88.56 94 THR A O 1
ATOM 725 N N . GLY A 1 95 ? 24.224 7.326 -19.839 1.00 86.06 95 GLY A N 1
ATOM 726 C CA . GLY A 1 95 ? 25.476 8.053 -19.594 1.00 86.06 95 GLY A CA 1
ATOM 727 C C . GLY A 1 95 ? 25.647 8.562 -18.152 1.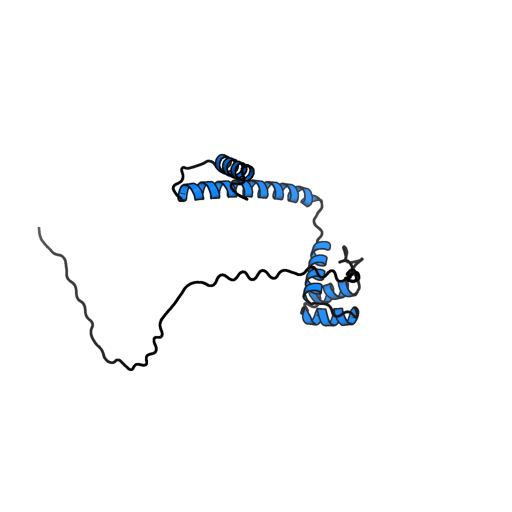00 86.06 95 GLY A C 1
ATOM 728 O O . GLY A 1 95 ? 26.657 9.185 -17.839 1.00 86.06 95 GLY A O 1
ATOM 729 N N . GLU A 1 96 ? 24.684 8.296 -17.261 1.00 85.69 96 GLU A N 1
ATOM 730 C CA . GLU A 1 96 ? 24.670 8.735 -15.858 1.00 85.69 96 GLU A CA 1
ATOM 731 C C . GLU A 1 96 ? 24.703 7.520 -14.918 1.00 85.69 96 GLU A C 1
ATOM 733 O O . GLU A 1 96 ? 23.818 6.663 -14.974 1.00 85.69 96 GLU A O 1
ATOM 738 N N . VAL A 1 97 ? 25.692 7.469 -14.015 1.00 85.56 97 VAL A N 1
ATOM 739 C CA . VAL A 1 97 ? 25.858 6.380 -13.035 1.00 85.56 97 VAL A CA 1
ATOM 740 C C . VAL A 1 97 ? 24.731 6.415 -11.998 1.00 85.56 97 VAL A C 1
ATOM 742 O O . VAL A 1 97 ? 24.766 7.164 -11.018 1.00 85.56 97 VAL A O 1
ATOM 745 N N . SER A 1 98 ? 23.718 5.577 -12.192 1.00 86.25 98 SER A N 1
ATOM 746 C CA . SER A 1 98 ? 22.501 5.570 -11.390 1.00 86.25 98 SER A CA 1
ATOM 747 C C . SER A 1 98 ? 22.629 4.655 -10.173 1.00 86.25 98 SER A C 1
ATOM 749 O O . SER A 1 98 ? 23.247 3.594 -10.201 1.00 86.25 98 SER A O 1
ATOM 751 N N . GLY A 1 99 ? 22.008 5.027 -9.052 1.00 90.25 99 GLY A N 1
ATOM 752 C CA . GLY A 1 99 ? 21.926 4.147 -7.880 1.00 90.25 99 GLY A CA 1
ATOM 753 C C . GLY A 1 99 ? 20.954 2.982 -8.110 1.00 90.25 99 GLY A C 1
ATOM 754 O O . GLY A 1 99 ? 19.845 3.206 -8.590 1.00 90.25 99 GLY A O 1
ATOM 755 N N . VAL A 1 100 ? 21.290 1.758 -7.677 1.00 90.50 100 VAL A N 1
ATOM 756 C CA . VAL A 1 100 ? 20.358 0.604 -7.739 1.00 90.50 100 VAL A CA 1
ATOM 757 C C . VAL A 1 100 ? 19.012 0.920 -7.072 1.00 90.50 100 VAL A C 1
ATOM 759 O O . VAL A 1 100 ? 17.967 0.547 -7.596 1.00 90.50 100 VAL A O 1
ATOM 762 N N . ASP A 1 101 ? 19.004 1.677 -5.972 1.00 92.81 101 ASP A N 1
ATOM 763 C CA . ASP A 1 101 ? 17.759 2.079 -5.309 1.00 92.81 101 ASP A CA 1
ATOM 764 C C . ASP A 1 101 ? 17.012 3.218 -6.020 1.00 92.81 101 ASP A C 1
ATOM 766 O O . ASP A 1 101 ? 15.815 3.375 -5.796 1.00 92.81 101 ASP A O 1
ATOM 770 N N . MET A 1 102 ? 17.666 3.989 -6.899 1.00 92.12 102 MET A N 1
ATOM 771 C CA . MET A 1 102 ? 16.970 4.887 -7.834 1.00 92.12 102 MET A CA 1
ATOM 772 C C . MET A 1 102 ? 16.195 4.034 -8.841 1.00 92.12 102 MET A C 1
ATOM 774 O O . MET A 1 102 ? 14.980 4.182 -8.952 1.00 92.12 102 MET A O 1
ATOM 778 N N . ILE A 1 103 ? 16.876 3.076 -9.475 1.00 94.00 103 ILE A N 1
ATOM 779 C CA . ILE A 1 103 ? 16.309 2.180 -10.490 1.00 94.00 103 ILE A CA 1
ATOM 780 C C . ILE A 1 103 ? 15.164 1.331 -9.914 1.00 94.00 103 ILE A C 1
ATOM 782 O O . ILE A 1 103 ? 14.077 1.303 -10.486 1.00 94.00 103 ILE A O 1
ATOM 786 N N . ARG A 1 104 ? 15.339 0.732 -8.726 1.00 95.25 104 ARG A N 1
ATOM 787 C CA . ARG A 1 104 ? 14.273 0.012 -7.998 1.00 95.25 104 ARG A CA 1
ATOM 788 C C . ARG A 1 104 ? 13.055 0.894 -7.712 1.00 95.25 104 ARG A C 1
ATOM 790 O O . ARG A 1 104 ? 11.923 0.452 -7.901 1.00 95.25 104 ARG A O 1
ATOM 797 N N . LYS A 1 105 ? 13.263 2.136 -7.251 1.00 94.94 105 LYS A N 1
ATOM 798 C CA . LYS A 1 105 ? 12.169 3.084 -6.957 1.00 94.94 105 LYS A CA 1
ATOM 799 C C . LYS A 1 105 ? 11.460 3.540 -8.234 1.00 94.94 105 LYS A C 1
ATOM 801 O O . LYS A 1 105 ? 10.234 3.607 -8.235 1.00 94.94 105 LYS A O 1
ATOM 806 N N . ARG A 1 106 ? 12.207 3.789 -9.316 1.00 94.69 106 ARG A N 1
ATOM 807 C CA . ARG A 1 106 ? 11.685 4.124 -10.650 1.00 94.69 106 ARG A CA 1
ATOM 808 C C . ARG A 1 106 ? 10.846 2.977 -11.213 1.00 94.69 106 ARG A C 1
ATOM 810 O O . ARG A 1 106 ? 9.675 3.201 -11.493 1.00 94.69 106 ARG A O 1
ATOM 817 N N . TYR A 1 107 ? 11.375 1.751 -11.245 1.00 95.88 107 TYR A N 1
ATOM 818 C CA . TYR A 1 107 ? 10.623 0.548 -11.622 1.00 95.88 107 TYR A CA 1
ATOM 819 C C . TYR A 1 107 ? 9.347 0.383 -10.787 1.00 95.88 107 TYR A C 1
ATOM 821 O O . TYR A 1 107 ? 8.261 0.290 -11.352 1.00 95.88 107 TYR A O 1
ATOM 829 N N . LYS A 1 108 ? 9.441 0.423 -9.445 1.00 96.06 108 LYS A N 1
ATOM 830 C CA . LYS A 1 108 ? 8.258 0.272 -8.580 1.00 96.06 108 LYS A CA 1
ATOM 831 C C . LYS A 1 108 ? 7.208 1.341 -8.888 1.00 96.06 108 LYS A C 1
ATOM 833 O O . LYS A 1 108 ? 6.030 1.014 -8.979 1.00 96.06 108 LYS A O 1
ATOM 838 N N . LYS A 1 109 ? 7.620 2.599 -9.087 1.00 94.88 109 LYS A N 1
ATOM 839 C CA . LYS A 1 109 ? 6.697 3.690 -9.419 1.00 94.88 109 LYS A CA 1
ATOM 840 C C . LYS A 1 109 ? 6.096 3.540 -10.823 1.00 94.88 109 LYS A C 1
ATOM 842 O O . LYS A 1 109 ? 4.916 3.828 -10.958 1.00 94.88 109 LYS A O 1
ATOM 847 N N . MET A 1 110 ? 6.819 3.010 -11.816 1.00 95.12 110 MET A N 1
ATOM 848 C CA . MET A 1 110 ? 6.226 2.636 -13.112 1.00 95.12 110 MET A CA 1
ATOM 849 C C . MET A 1 110 ? 5.191 1.521 -12.961 1.00 95.12 110 MET A C 1
ATOM 851 O O . MET A 1 110 ? 4.067 1.687 -13.413 1.00 95.12 110 MET A O 1
ATOM 855 N N . LYS A 1 111 ? 5.505 0.428 -12.249 1.00 95.00 111 LYS A N 1
ATOM 856 C CA . LYS A 1 111 ? 4.542 -0.663 -12.004 1.00 95.00 111 LYS A CA 1
ATOM 857 C C . LYS A 1 111 ? 3.295 -0.189 -11.242 1.00 95.00 111 LYS A C 1
ATOM 859 O O . LYS A 1 111 ? 2.225 -0.727 -11.478 1.00 95.00 111 LYS A O 1
ATOM 864 N N . THR A 1 112 ? 3.410 0.818 -10.369 1.00 93.69 112 THR A N 1
ATOM 865 C CA . THR A 1 112 ? 2.249 1.476 -9.737 1.00 93.69 112 THR A CA 1
ATOM 866 C C . THR A 1 112 ? 1.507 2.421 -10.686 1.00 93.69 112 THR A C 1
ATOM 868 O O . THR A 1 112 ? 0.288 2.457 -10.645 1.00 93.69 112 THR A O 1
ATOM 871 N N . ASN A 1 113 ? 2.204 3.187 -11.532 1.00 92.25 113 ASN A N 1
ATOM 872 C CA . ASN A 1 113 ? 1.569 4.088 -12.503 1.00 92.25 113 ASN A CA 1
ATOM 873 C C . ASN A 1 113 ? 0.812 3.317 -13.597 1.00 92.25 113 ASN A C 1
ATOM 875 O O . ASN A 1 113 ? -0.236 3.763 -14.040 1.00 92.25 113 ASN A O 1
ATOM 879 N N . PHE A 1 114 ? 1.346 2.170 -14.025 1.00 92.06 114 PHE A N 1
ATOM 880 C CA . PHE A 1 114 ? 0.782 1.339 -15.093 1.00 92.06 114 PHE A CA 1
ATOM 881 C C . PHE A 1 114 ? -0.245 0.321 -14.561 1.00 92.06 114 PHE A C 1
ATOM 883 O O . PHE A 1 114 ? -0.763 -0.489 -15.328 1.00 92.06 114 PHE A O 1
ATOM 890 N N . ALA A 1 115 ? -0.522 0.321 -13.252 1.00 91.19 115 ALA A N 1
ATOM 891 C CA . ALA A 1 115 ? -1.565 -0.501 -12.656 1.00 91.19 115 ALA A CA 1
ATOM 892 C C . ALA A 1 115 ? -2.930 0.152 -12.908 1.00 91.19 115 ALA A C 1
ATOM 894 O O . ALA A 1 115 ? -3.344 1.050 -12.176 1.00 91.19 115 ALA A O 1
ATOM 895 N N . VAL A 1 116 ? -3.620 -0.306 -13.952 1.00 85.94 116 VAL A N 1
ATOM 896 C CA . VAL A 1 116 ? -5.015 0.066 -14.205 1.00 85.94 116 VAL A CA 1
ATOM 897 C C . VAL A 1 116 ? -5.889 -0.572 -13.125 1.00 85.94 116 VAL A C 1
ATOM 899 O O . VAL A 1 116 ? -5.907 -1.793 -12.978 1.00 85.94 116 VAL A O 1
ATOM 902 N N . VAL A 1 117 ? -6.599 0.265 -12.372 1.00 86.38 117 VAL A N 1
ATOM 903 C CA . VAL A 1 117 ? -7.732 -0.130 -11.525 1.00 86.38 117 VAL A CA 1
ATOM 904 C C . VAL A 1 117 ? -8.997 0.153 -12.329 1.00 86.38 11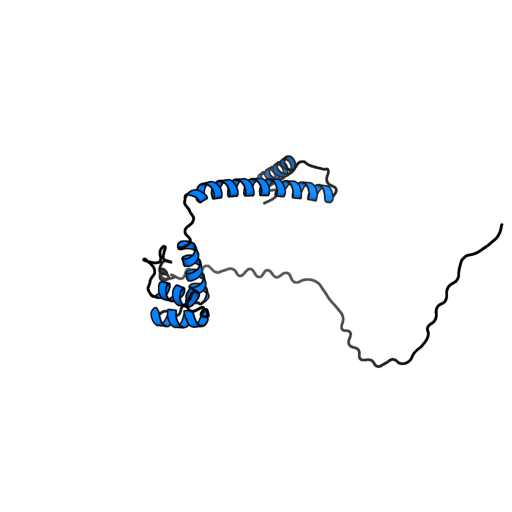7 VAL A C 1
ATOM 906 O O . VAL A 1 117 ? -9.055 1.173 -13.015 1.00 86.38 117 VAL A O 1
ATOM 909 N N . ASP A 1 118 ? -9.988 -0.735 -12.279 1.00 90.19 118 ASP A N 1
ATOM 910 C CA . ASP A 1 118 ? -11.259 -0.505 -12.966 1.00 90.19 118 ASP A CA 1
ATOM 911 C C . ASP A 1 118 ? -12.000 0.674 -12.316 1.00 90.19 118 ASP A C 1
ATOM 913 O O . ASP A 1 118 ? -12.123 0.746 -11.091 1.00 90.19 118 ASP A O 1
ATOM 917 N N . GLU A 1 119 ? -12.511 1.610 -13.116 1.00 89.00 119 GLU A N 1
ATOM 918 C CA . GLU A 1 119 ? -13.236 2.778 -12.598 1.00 89.00 119 GLU A CA 1
ATOM 919 C C . GLU A 1 119 ? -14.506 2.375 -11.825 1.00 89.00 119 GLU A C 1
ATOM 921 O O . GLU A 1 119 ? -14.938 3.096 -10.925 1.00 89.00 119 GLU A O 1
ATOM 926 N N . ARG A 1 120 ? -15.060 1.185 -12.105 1.00 90.75 120 ARG A N 1
ATOM 927 C CA . ARG A 1 120 ? -16.199 0.593 -11.382 1.00 90.75 120 ARG A CA 1
ATOM 928 C C . ARG A 1 120 ? -15.842 0.136 -9.964 1.00 90.75 120 ARG A C 1
ATOM 930 O O . ARG A 1 120 ? -16.723 0.108 -9.104 1.00 90.75 120 ARG A O 1
ATOM 937 N N . ASP A 1 121 ? -14.569 -0.159 -9.705 1.00 93.44 121 ASP A N 1
ATOM 938 C CA . ASP A 1 121 ? -14.074 -0.587 -8.392 1.00 93.44 121 ASP A CA 1
ATOM 939 C C . ASP A 1 121 ? -13.725 0.615 -7.495 1.00 93.44 121 ASP A C 1
ATOM 941 O O . ASP A 1 121 ? -13.660 0.486 -6.272 1.00 93.44 121 ASP A O 1
ATOM 945 N N . VAL A 1 122 ? -13.528 1.810 -8.069 1.00 92.31 122 VAL A N 1
ATOM 946 C CA . VAL A 1 122 ? -13.142 3.022 -7.320 1.00 92.31 122 VAL A CA 1
ATOM 947 C C . VAL A 1 122 ? -14.185 3.433 -6.260 1.00 92.31 122 VAL A C 1
ATOM 949 O O . VAL A 1 122 ? -13.771 3.714 -5.131 1.00 92.31 122 VAL A O 1
ATOM 952 N N . PRO A 1 123 ? -15.511 3.422 -6.523 1.00 94.19 123 PRO A N 1
ATOM 953 C CA . PRO A 1 123 ? -16.519 3.629 -5.480 1.00 94.19 123 PRO A CA 1
ATOM 954 C C . PRO A 1 123 ? -16.436 2.578 -4.365 1.00 94.19 123 PRO A C 1
ATOM 956 O O . PRO A 1 123 ? -16.415 2.937 -3.187 1.00 94.19 123 PRO A O 1
ATOM 959 N N . GLN A 1 124 ? -16.297 1.295 -4.723 1.00 95.12 124 GLN A N 1
ATOM 960 C CA . GLN A 1 124 ? -16.202 0.199 -3.752 1.00 95.12 124 GLN A CA 1
ATOM 961 C C . GLN A 1 124 ? -14.959 0.345 -2.865 1.00 95.12 124 GLN A C 1
ATOM 963 O O . GLN A 1 124 ? -15.042 0.185 -1.650 1.00 95.12 124 GLN A O 1
ATOM 968 N N . LEU A 1 125 ? -13.816 0.730 -3.438 1.00 94.62 125 LEU A N 1
ATOM 969 C CA . LEU A 1 125 ? -12.580 1.002 -2.703 1.00 94.62 125 LEU A CA 1
ATOM 970 C C . LEU A 1 125 ? -12.754 2.127 -1.666 1.00 94.62 125 LEU A C 1
ATOM 972 O O . LEU A 1 125 ? -12.210 2.036 -0.564 1.00 94.62 125 LEU A O 1
ATOM 976 N N . ILE A 1 126 ? -13.520 3.173 -1.991 1.00 95.88 126 ILE A N 1
ATOM 977 C CA . ILE A 1 126 ? -13.819 4.285 -1.074 1.00 95.88 126 ILE A CA 1
ATOM 978 C C . ILE A 1 126 ? -14.737 3.821 0.068 1.00 95.88 126 ILE A C 1
ATOM 980 O O . ILE A 1 126 ? -14.491 4.162 1.230 1.00 95.88 126 ILE A O 1
ATOM 984 N N . GLU A 1 127 ? -15.758 3.018 -0.233 1.00 96.44 127 GLU A N 1
ATOM 985 C CA . GLU A 1 127 ? -16.680 2.466 0.767 1.00 96.44 127 GLU A CA 1
ATOM 986 C C . GLU A 1 127 ? -15.989 1.463 1.701 1.00 96.44 127 GLU A C 1
ATOM 988 O O . GLU A 1 127 ? -16.056 1.622 2.921 1.00 96.44 127 GLU A O 1
ATOM 993 N N . ILE A 1 128 ? -15.233 0.508 1.149 1.00 97.00 128 ILE A N 1
ATOM 994 C CA . ILE A 1 128 ? -14.439 -0.472 1.906 1.00 97.00 128 ILE A CA 1
ATOM 995 C C . ILE A 1 128 ? -13.416 0.244 2.796 1.00 97.00 128 ILE A C 1
ATOM 997 O O . ILE A 1 128 ? -13.295 -0.085 3.976 1.00 97.00 128 ILE A O 1
ATOM 1001 N N . LYS A 1 129 ? -12.717 1.271 2.285 1.00 96.75 129 LYS A N 1
ATOM 1002 C CA . LYS A 1 129 ? -11.799 2.092 3.093 1.00 96.75 129 LYS A CA 1
ATOM 1003 C C . LYS A 1 129 ? -12.519 2.706 4.297 1.00 96.75 129 LYS A C 1
ATOM 1005 O O . LYS A 1 129 ? -12.032 2.589 5.420 1.00 96.75 129 LYS A O 1
ATOM 1010 N N . LYS A 1 130 ? -13.674 3.339 4.071 1.00 97.56 130 LYS A N 1
ATOM 1011 C CA . LYS A 1 130 ? -14.480 3.979 5.121 1.00 97.56 130 LYS A CA 1
ATOM 1012 C C . LYS A 1 130 ? -14.975 2.964 6.156 1.00 97.56 130 LYS A C 1
ATOM 1014 O O . LYS A 1 130 ? -14.945 3.251 7.354 1.00 97.56 130 LYS A O 1
ATOM 1019 N N . GLU A 1 131 ? -15.410 1.783 5.721 1.00 96.62 131 GLU A N 1
ATOM 1020 C CA . GLU A 1 131 ? -15.860 0.706 6.608 1.00 96.62 131 GLU A CA 1
ATOM 1021 C C . GLU A 1 131 ? -14.706 0.173 7.474 1.00 96.62 131 GLU A C 1
ATOM 1023 O O . GLU A 1 131 ? -14.841 0.081 8.696 1.00 96.62 131 GLU A O 1
ATOM 1028 N N . VAL A 1 132 ? -13.550 -0.110 6.864 1.00 97.38 132 VAL A N 1
ATOM 1029 C CA . VAL A 1 132 ? -12.340 -0.583 7.555 1.00 97.38 132 VAL A CA 1
ATOM 1030 C C . VAL A 1 132 ? -11.824 0.455 8.552 1.00 97.38 132 VAL A C 1
ATOM 1032 O O . VAL A 1 132 ? -11.520 0.095 9.686 1.00 97.38 132 VAL A O 1
ATOM 1035 N N . GLU A 1 133 ? -11.774 1.741 8.195 1.00 97.31 133 GLU A N 1
ATOM 1036 C CA . GLU A 1 133 ? -11.371 2.809 9.124 1.00 97.31 133 GLU A CA 1
ATOM 1037 C C . GLU A 1 133 ? -12.348 2.954 10.304 1.00 97.31 133 GLU A C 1
ATOM 1039 O O . GLU A 1 133 ? -11.915 3.154 11.441 1.00 97.31 133 GLU A O 1
ATOM 1044 N N . THR A 1 134 ? -13.653 2.785 10.061 1.00 95.00 134 THR A N 1
ATOM 1045 C CA . THR A 1 134 ? -14.692 2.827 11.107 1.00 95.00 134 THR A CA 1
ATOM 1046 C C . THR A 1 134 ? -14.559 1.647 12.076 1.00 95.00 134 THR A C 1
ATOM 1048 O O . THR A 1 134 ? -14.571 1.848 13.293 1.00 95.00 134 THR A O 1
ATOM 1051 N N . LYS A 1 135 ? -14.373 0.424 11.554 1.00 94.88 135 LYS A N 1
ATOM 1052 C CA . LYS A 1 135 ? -14.114 -0.785 12.360 1.00 94.88 135 LYS A CA 1
ATOM 1053 C C . LYS A 1 135 ? -12.801 -0.669 13.138 1.00 94.88 135 LYS A C 1
ATOM 1055 O O . LYS A 1 135 ? -12.766 -0.953 14.330 1.00 94.88 135 LYS A O 1
ATOM 1060 N N . PHE A 1 136 ? -11.737 -0.180 12.505 1.00 97.00 136 PHE A N 1
ATOM 1061 C CA . PHE A 1 136 ? -10.443 -0.008 13.158 1.00 97.00 136 PHE A CA 1
ATOM 1062 C C . PHE A 1 136 ? -10.485 1.037 14.285 1.00 97.00 136 PHE A C 1
ATOM 1064 O O . PHE A 1 136 ? -9.863 0.829 15.327 1.00 97.00 136 PHE A O 1
ATOM 1071 N N . GLU A 1 137 ? -11.234 2.141 14.140 1.00 95.38 137 GLU A N 1
ATOM 1072 C CA . GLU A 1 137 ? -11.423 3.076 15.256 1.00 95.38 137 GLU A CA 1
ATOM 1073 C C . GLU A 1 137 ? -12.235 2.451 16.408 1.00 95.38 137 GLU A C 1
ATOM 1075 O O . GLU A 1 137 ? -11.825 2.609 17.562 1.00 95.38 137 GLU A O 1
ATOM 1080 N N . SER A 1 138 ? -13.319 1.709 16.148 1.00 93.31 138 SER A N 1
ATOM 1081 C CA . SER A 1 138 ? -14.082 1.071 17.233 1.00 93.31 138 SER A CA 1
ATOM 1082 C C . SER A 1 138 ? -13.282 -0.032 17.940 1.00 93.31 138 SER A C 1
ATOM 1084 O O . SER A 1 138 ? -13.208 -0.034 19.170 1.00 93.31 138 SER A O 1
ATOM 1086 N N . GLU A 1 139 ? -12.586 -0.899 17.199 1.00 96.56 139 GLU A N 1
ATOM 1087 C CA . GLU A 1 139 ? -11.675 -1.908 17.755 1.00 96.56 139 GLU A CA 1
ATOM 1088 C C . GLU A 1 139 ? -10.558 -1.289 18.600 1.00 96.56 139 GLU A C 1
ATOM 1090 O O . GLU A 1 139 ? -10.286 -1.765 19.702 1.00 96.56 139 GLU A O 1
ATOM 1095 N N . LYS A 1 140 ? -9.927 -0.211 18.121 1.00 96.94 140 LYS A N 1
ATOM 1096 C CA . LYS A 1 140 ? -8.899 0.531 18.864 1.00 96.94 140 LYS A CA 1
ATOM 1097 C C . LYS A 1 140 ? -9.420 0.974 20.232 1.00 96.94 140 LYS A C 1
ATOM 1099 O O . LYS A 1 140 ? -8.750 0.743 21.235 1.00 96.94 140 LYS A O 1
ATOM 1104 N N . TRP A 1 141 ? -10.602 1.589 20.295 1.00 96.94 141 TRP A N 1
ATOM 1105 C CA . TRP A 1 141 ? -11.156 2.069 21.565 1.00 96.94 141 TRP A CA 1
ATOM 1106 C C . TRP A 1 141 ? -11.659 0.935 22.471 1.00 96.94 141 TRP A C 1
ATOM 1108 O O . TRP A 1 141 ? -11.442 1.014 23.680 1.00 96.94 141 TRP A O 1
ATOM 1118 N N . ASN A 1 142 ? -12.220 -0.145 21.909 1.00 96.69 142 ASN A N 1
ATOM 1119 C CA . ASN A 1 142 ? -12.562 -1.365 22.654 1.00 96.69 142 ASN A CA 1
ATOM 1120 C C . ASN A 1 142 ? -11.321 -1.976 23.326 1.00 96.69 142 ASN A C 1
ATOM 1122 O O . ASN A 1 142 ? -11.298 -2.127 24.546 1.00 96.69 142 ASN A O 1
ATOM 1126 N N . ARG A 1 143 ? -10.241 -2.216 22.567 1.00 97.31 143 ARG A N 1
ATOM 1127 C CA . ARG A 1 143 ? -8.988 -2.787 23.095 1.00 97.31 143 ARG A CA 1
ATOM 1128 C C . ARG A 1 143 ? -8.347 -1.904 24.172 1.00 97.31 143 ARG A C 1
ATOM 1130 O O . ARG A 1 143 ? -7.737 -2.425 25.104 1.00 97.31 143 ARG A O 1
ATOM 1137 N N . ILE A 1 144 ? -8.485 -0.575 24.086 1.00 96.44 144 ILE A N 1
ATOM 1138 C CA . ILE A 1 144 ? -8.024 0.345 25.144 1.00 96.44 144 ILE A CA 1
ATOM 1139 C C . ILE A 1 144 ? -8.914 0.227 26.393 1.00 96.44 144 ILE A C 1
ATOM 1141 O O . ILE A 1 144 ? -8.377 0.174 27.497 1.00 96.44 144 ILE A O 1
ATOM 1145 N N . ALA A 1 145 ? -10.241 0.137 26.251 1.00 96.50 145 ALA A N 1
ATOM 1146 C CA . ALA A 1 145 ? -11.159 -0.059 27.378 1.00 96.50 145 ALA A CA 1
ATOM 1147 C C . ALA A 1 145 ? -10.916 -1.398 28.104 1.00 96.50 145 ALA A C 1
ATOM 1149 O O . ALA A 1 145 ? -10.820 -1.431 29.332 1.00 96.50 145 ALA A O 1
ATOM 1150 N N . GLU A 1 146 ? -10.716 -2.481 27.352 1.00 96.75 146 GLU A N 1
ATOM 1151 C CA . GLU A 1 146 ? -10.306 -3.794 27.867 1.00 96.75 146 GLU A CA 1
ATOM 1152 C C . GLU A 1 146 ? -8.947 -3.722 28.578 1.00 96.75 146 GLU A C 1
ATOM 1154 O O . GLU A 1 146 ? -8.810 -4.203 29.701 1.00 96.75 146 GLU A O 1
ATOM 1159 N N . SER A 1 147 ? -7.961 -3.047 27.977 1.00 96.81 147 SER A N 1
ATOM 1160 C CA . SER A 1 147 ? -6.623 -2.858 28.561 1.00 96.81 147 SER A CA 1
ATOM 1161 C C . SER A 1 147 ? -6.623 -1.992 29.826 1.00 96.81 147 SER A C 1
ATOM 1163 O O . SER A 1 147 ? -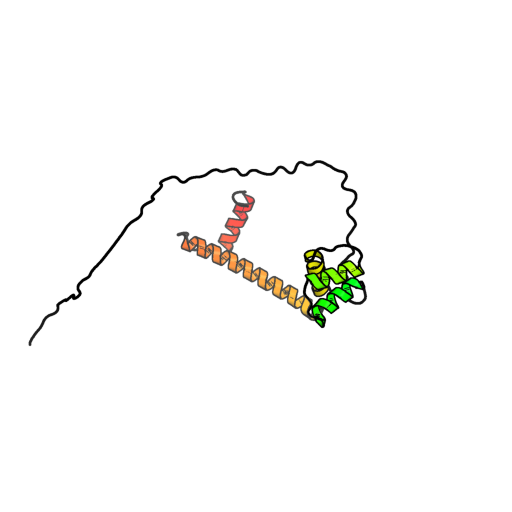5.747 -2.155 30.674 1.00 96.81 147 SER A O 1
ATOM 1165 N N . LEU A 1 148 ? -7.574 -1.062 29.966 1.00 96.12 148 LEU A N 1
ATOM 1166 C CA . LEU A 1 148 ? -7.793 -0.300 31.200 1.00 96.12 148 LEU A CA 1
ATOM 1167 C C . LEU A 1 148 ? -8.415 -1.191 32.281 1.00 96.12 148 LEU A C 1
ATOM 1169 O O . LEU A 1 148 ? -7.955 -1.171 33.422 1.00 96.12 148 LEU A O 1
ATOM 1173 N N . HIS A 1 149 ? -9.405 -2.011 31.921 1.00 96.31 149 HIS A N 1
ATOM 1174 C CA . HIS A 1 149 ? -10.057 -2.923 32.859 1.00 96.31 149 HIS A CA 1
ATOM 1175 C C . HIS A 1 149 ? -9.102 -4.015 33.372 1.00 96.31 149 HIS A C 1
ATOM 1177 O O . HIS A 1 149 ? -8.989 -4.221 34.578 1.00 96.31 149 HIS A O 1
ATOM 1183 N N . ALA A 1 150 ? -8.321 -4.630 32.479 1.00 96.56 150 ALA A N 1
ATOM 1184 C CA . ALA A 1 150 ? -7.281 -5.606 32.818 1.00 96.56 150 ALA A CA 1
ATOM 1185 C C . ALA A 1 150 ? -6.160 -5.041 33.718 1.00 96.56 150 ALA A C 1
ATOM 1187 O O . ALA A 1 150 ? -5.465 -5.802 34.385 1.00 96.56 150 ALA A O 1
ATOM 1188 N N . LYS A 1 151 ? -5.995 -3.711 33.777 1.00 96.50 151 LYS A N 1
ATOM 1189 C CA . LYS A 1 151 ? -5.079 -3.013 34.701 1.00 96.50 151 LYS A CA 1
ATOM 1190 C C . LYS A 1 151 ? -5.737 -2.614 36.032 1.00 96.50 151 LYS A C 1
ATOM 1192 O O . LYS A 1 151 ? -5.186 -1.792 36.758 1.00 96.50 151 LYS A O 1
ATOM 1197 N N . GLY A 1 152 ? -6.908 -3.168 36.351 1.00 93.88 152 GLY A N 1
ATOM 1198 C CA . GLY A 1 152 ? -7.659 -2.875 37.577 1.00 93.88 152 GLY A CA 1
ATOM 1199 C C . GLY A 1 152 ? -8.580 -1.654 37.487 1.00 93.88 152 GLY A C 1
ATOM 1200 O O . GLY A 1 152 ? -9.173 -1.266 38.491 1.00 93.88 152 GLY A O 1
ATOM 1201 N N . GLY A 1 153 ? -8.731 -1.042 36.307 1.00 93.25 153 GLY A N 1
ATOM 1202 C CA . GLY A 1 153 ? -9.751 -0.018 36.081 1.00 93.25 153 GLY A CA 1
ATOM 1203 C C . GLY A 1 153 ? -11.172 -0.607 36.075 1.00 93.25 153 GLY A C 1
ATOM 1204 O O . GLY A 1 153 ? -11.352 -1.803 35.821 1.00 93.25 153 GLY A O 1
ATOM 1205 N N . PRO A 1 154 ? -12.215 0.206 36.310 1.00 94.06 154 PRO A N 1
ATOM 1206 C CA . PRO A 1 154 ? -13.589 -0.232 36.093 1.00 94.06 154 PRO A CA 1
ATOM 1207 C C . PRO A 1 154 ? -13.849 -0.453 34.593 1.00 94.06 154 PRO A C 1
ATOM 1209 O O . PRO A 1 154 ? -13.159 0.097 33.731 1.00 94.06 154 PRO A O 1
ATOM 1212 N N . LYS A 1 155 ? -14.865 -1.257 34.267 1.00 95.00 155 LYS A N 1
ATOM 1213 C CA . LYS A 1 155 ? -15.241 -1.536 32.876 1.00 95.00 155 LYS A CA 1
ATOM 1214 C C . LYS A 1 155 ? -15.917 -0.310 32.250 1.00 95.00 155 LYS A C 1
ATOM 1216 O O . LYS A 1 155 ? -17.056 0.008 32.580 1.00 95.00 155 LYS A O 1
ATOM 1221 N N . TYR A 1 156 ? -15.211 0.361 31.343 1.00 94.06 156 TYR A N 1
ATOM 1222 C CA . TYR A 1 156 ? -15.728 1.489 30.565 1.00 94.06 156 TYR A CA 1
ATOM 1223 C C . TYR A 1 156 ? -16.281 1.047 29.205 1.00 94.06 156 TYR A C 1
ATOM 1225 O O . TYR A 1 156 ? -15.827 0.060 28.631 1.00 94.06 156 TYR A O 1
ATOM 1233 N N . ASP A 1 157 ? -17.205 1.838 28.661 1.00 95.25 157 ASP A N 1
ATOM 1234 C CA . ASP A 1 157 ? -17.547 1.808 27.238 1.00 95.25 157 ASP A CA 1
ATOM 1235 C C . ASP A 1 157 ? -16.459 2.499 26.385 1.00 95.25 157 ASP A C 1
ATOM 1237 O O . ASP A 1 157 ? -15.832 3.477 26.809 1.00 95.25 157 ASP A O 1
ATOM 1241 N N . ALA A 1 158 ? -16.254 2.017 25.158 1.00 93.94 158 ALA A N 1
ATOM 1242 C CA . ALA A 1 158 ? -15.238 2.525 24.239 1.00 93.94 158 ALA A CA 1
ATOM 1243 C C . ALA A 1 158 ? -15.458 3.994 23.830 1.00 93.94 158 ALA A C 1
ATOM 1245 O O . ALA A 1 158 ? -14.491 4.749 23.696 1.00 93.94 158 ALA A O 1
ATOM 1246 N N . GLY A 1 159 ? -16.710 4.440 23.690 1.00 94.19 159 GLY A N 1
ATOM 1247 C CA . GLY A 1 159 ? -17.055 5.837 23.428 1.00 94.19 159 GLY A CA 1
ATOM 1248 C C . GLY A 1 159 ? -16.711 6.759 24.601 1.00 94.19 159 GLY A C 1
ATOM 1249 O O . GLY A 1 159 ? -16.227 7.876 24.392 1.00 94.19 159 GLY A O 1
ATOM 1250 N N . VAL A 1 160 ? -16.869 6.275 25.838 1.00 95.00 160 VAL A N 1
ATOM 1251 C CA . VAL A 1 160 ? -16.445 6.991 27.055 1.00 95.00 160 VAL A CA 1
ATOM 1252 C C . VAL A 1 160 ? -14.921 7.127 27.100 1.00 95.00 160 VAL A C 1
ATOM 1254 O O . VAL A 1 160 ? -14.418 8.235 27.298 1.00 95.00 160 VAL A O 1
ATOM 1257 N N . VAL A 1 161 ? -14.177 6.045 26.846 1.00 95.00 161 VAL A N 1
ATOM 1258 C CA . VAL A 1 161 ? -12.701 6.066 26.792 1.00 95.00 161 VAL A CA 1
ATOM 1259 C C . VAL A 1 161 ? -12.195 6.999 25.688 1.00 95.00 161 VAL A C 1
ATOM 1261 O O . VAL A 1 161 ? -11.319 7.831 25.941 1.00 95.00 161 VAL A O 1
ATOM 1264 N N . MET A 1 162 ? -12.790 6.934 24.492 1.00 95.38 162 MET A N 1
ATOM 1265 C CA . MET A 1 162 ? -12.491 7.844 23.383 1.00 95.38 162 MET A CA 1
ATOM 1266 C C . MET A 1 162 ? -12.696 9.311 23.778 1.00 95.38 162 MET A C 1
ATOM 1268 O O . MET A 1 162 ? -11.837 10.148 23.490 1.00 95.38 162 MET A O 1
ATOM 1272 N N . LYS A 1 163 ? -13.830 9.641 24.413 1.00 95.75 163 LYS A N 1
ATOM 1273 C CA . LYS A 1 163 ? -14.134 11.013 24.834 1.00 95.75 163 LYS A CA 1
ATOM 1274 C C . LYS A 1 163 ? -13.127 11.500 25.874 1.00 95.75 163 LYS A C 1
ATOM 1276 O O . LYS A 1 163 ? -12.539 12.561 25.681 1.00 95.75 163 LYS A O 1
ATOM 1281 N N . LEU A 1 164 ? -12.878 10.705 26.918 1.00 93.88 164 LEU A N 1
ATOM 1282 C CA . LEU A 1 164 ? -11.904 11.027 27.964 1.00 93.88 164 LEU A CA 1
ATOM 1283 C C . LEU A 1 164 ? -10.519 11.312 27.371 1.00 93.88 164 LEU A C 1
ATOM 1285 O O . LEU A 1 164 ? -9.922 12.333 27.701 1.00 93.88 164 LEU A O 1
ATOM 1289 N N . PHE A 1 165 ? -10.028 10.470 26.455 1.00 93.38 165 PHE A N 1
ATOM 1290 C CA . PHE A 1 165 ? -8.731 10.686 25.811 1.00 93.38 165 PHE A CA 1
ATOM 1291 C C . PHE A 1 165 ? -8.717 11.955 24.945 1.00 93.38 165 PHE A C 1
ATOM 1293 O O . PHE A 1 165 ? -7.827 12.790 25.097 1.00 93.38 165 PHE A O 1
ATOM 1300 N N . LYS A 1 166 ? -9.737 12.161 24.097 1.00 94.50 166 LYS A N 1
ATOM 1301 C CA . LYS A 1 166 ? -9.868 13.373 23.263 1.00 94.50 166 LYS A CA 1
ATOM 1302 C C . LYS A 1 166 ? -9.954 14.653 24.108 1.00 94.50 166 LYS A C 1
ATOM 1304 O O . LYS A 1 166 ? -9.433 15.683 23.689 1.00 94.50 166 LYS A O 1
ATOM 1309 N N . ASP A 1 167 ? -10.551 14.600 25.297 1.00 94.44 167 ASP A N 1
ATOM 1310 C CA . ASP A 1 167 ? -10.607 15.735 26.223 1.00 94.44 167 ASP A CA 1
ATOM 1311 C C . ASP A 1 167 ? -9.281 15.953 26.985 1.00 94.44 167 ASP A C 1
ATOM 1313 O O . ASP A 1 167 ? -8.932 17.102 27.257 1.00 94.44 167 ASP A O 1
ATOM 1317 N N . ARG A 1 168 ? -8.474 14.908 27.242 1.00 93.19 168 ARG A N 1
ATOM 1318 C CA . ARG A 1 168 ? -7.103 15.071 27.776 1.00 93.19 168 ARG A CA 1
ATOM 1319 C C . ARG A 1 168 ? -6.120 15.666 26.764 1.00 93.19 168 ARG A C 1
ATOM 1321 O O . ARG A 1 168 ? -5.295 16.477 27.181 1.00 93.19 168 ARG A O 1
ATOM 1328 N N . ILE A 1 169 ? -6.256 15.367 25.465 1.00 93.81 169 ILE A N 1
ATOM 1329 C CA . ILE A 1 169 ? -5.471 16.037 24.405 1.00 93.81 169 ILE A CA 1
ATOM 1330 C C . ILE A 1 169 ? -5.750 17.546 24.420 1.00 93.81 169 ILE A C 1
ATOM 1332 O O . ILE A 1 169 ? -4.822 18.346 24.478 1.00 93.81 169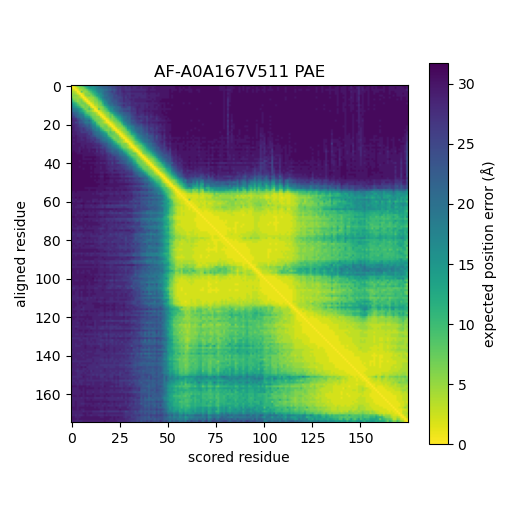 ILE A O 1
ATOM 1336 N N . LYS A 1 170 ? -7.030 17.956 24.438 1.00 92.06 170 LYS A N 1
ATOM 1337 C CA . LYS A 1 170 ? -7.424 19.383 24.483 1.00 92.06 170 LYS A CA 1
ATOM 1338 C C . LYS A 1 170 ? -6.866 20.125 25.702 1.00 92.06 170 LYS A C 1
ATOM 1340 O O . LYS A 1 170 ? -6.646 21.327 25.631 1.00 92.06 170 LYS A O 1
ATOM 1345 N N . GLN A 1 171 ? -6.676 19.418 26.815 1.00 90.12 171 GLN A N 1
ATOM 1346 C CA . GLN A 1 171 ? -6.114 19.958 28.056 1.00 90.12 171 GLN A CA 1
ATOM 1347 C C . GLN A 1 171 ? -4.573 19.925 28.090 1.00 90.12 171 GLN A C 1
ATOM 1349 O O . GLN A 1 171 ? -3.988 20.401 29.057 1.00 90.12 171 GLN A O 1
ATOM 1354 N N . GLY A 1 172 ? -3.909 19.353 27.078 1.00 88.81 172 GLY A N 1
ATOM 1355 C CA . GLY A 1 172 ? -2.452 19.197 27.032 1.00 88.81 172 GLY A CA 1
ATOM 1356 C C . GLY A 1 172 ? -1.888 18.105 27.952 1.00 88.81 172 GLY A C 1
ATOM 1357 O O . GLY A 1 172 ? -0.676 18.038 28.134 1.00 88.81 172 GLY A O 1
ATOM 1358 N N . LEU A 1 173 ? -2.736 17.242 28.531 1.00 83.94 173 LEU A N 1
ATOM 1359 C CA . LEU A 1 173 ? -2.302 16.137 29.404 1.00 83.94 173 LEU A CA 1
ATOM 1360 C C . LEU A 1 173 ? -1.791 14.914 28.618 1.00 83.94 173 LEU A C 1
ATOM 1362 O O . LEU A 1 173 ? -1.150 14.038 29.197 1.00 83.94 173 LEU A O 1
ATOM 1366 N N . CYS A 1 174 ? -2.059 14.845 27.315 1.00 71.88 174 CYS A N 1
ATOM 1367 C CA . CYS A 1 174 ? -1.441 13.907 26.379 1.00 71.88 174 CYS A CA 1
ATOM 1368 C C . CYS A 1 174 ? -1.296 14.550 24.988 1.00 71.88 174 CYS A C 1
ATOM 1370 O O . CYS A 1 174 ? -1.888 15.597 24.720 1.00 71.88 174 CYS A O 1
ATOM 1372 N N . HIS A 1 175 ? -0.478 13.927 24.139 1.00 68.19 175 HIS A N 1
ATOM 1373 C CA . HIS A 1 175 ? -0.105 14.365 22.792 1.00 68.19 175 HIS A CA 1
ATOM 1374 C C . HIS A 1 175 ? -0.209 13.200 21.798 1.00 68.19 175 HIS A C 1
ATOM 1376 O O . HIS A 1 175 ? -0.070 12.043 22.257 1.00 68.19 175 HIS A O 1
#

Foldseek 3Di:
DDDDDDDDDDDDDDDDDDDDDDDDDDDDDDDDDDDDPPPPPPPPPPDPPPPDPDPDDQDLDPVPQDPLSVLLCCCCPVVVDDLVVNQVVSCVVPVDNDDSVVSVVSNVVNVVSHDDDDPVCVVVVVVVVVVVVVVVLQVVLQVVQVVCVVVVHDRDHSVVSVVVVVVCVVVVVDD

Sequence (175 aa):
MPTSVCGFIAINSPSKKDEPEEDETIKDQPITPSSSSKKRQRSKIADEAAPSPKRKAVPTSLAEASEADKLLIHMKDVEGKSWPEIRKAWDSMTGEVSGVDMIRKRYKKMKTNFAVVDERDVPQLIEIKKEVETKFESEKWNRIAESLHAKGGPKYDAGVVMKLFKDRIKQGLCH

Secondary structure (DSSP, 8-state):
------------------------------------------------------PPPPPSSTTT--HHHHHHHIIIIIS---HHHHHHHHHHHHSS---HHHHHHHHHHHHHHT-PPPTTHHHHHHHHHHHHHHHHHHHHHHHHHHHHHTTT-----HHHHHHHHHHHHHTTS--

Organism: NCBI:txid392613

Mean predicted aligned error: 16.94 Å